Protein AF-A0A1I0JAV5-F1 (afdb_monomer_lite)

Structure (mmCIF, N/CA/C/O backbone):
data_AF-A0A1I0JAV5-F1
#
_entry.id   AF-A0A1I0JAV5-F1
#
loop_
_atom_site.group_PDB
_atom_site.id
_atom_site.type_symbol
_atom_site.label_atom_id
_atom_site.label_alt_id
_atom_site.label_comp_id
_atom_site.label_asym_id
_atom_site.label_entity_id
_atom_site.label_seq_id
_atom_site.pdbx_PDB_ins_code
_atom_site.Cartn_x
_atom_site.Cartn_y
_atom_site.Cartn_z
_atom_site.occupancy
_atom_site.B_iso_or_equiv
_atom_site.auth_seq_id
_atom_site.auth_comp_id
_atom_site.auth_asym_id
_atom_site.auth_atom_id
_atom_site.pdbx_PDB_model_num
ATOM 1 N N . MET A 1 1 ? 9.675 2.388 -32.717 1.00 57.38 1 MET A N 1
ATOM 2 C CA . MET A 1 1 ? 8.513 2.152 -31.827 1.00 57.38 1 MET A CA 1
ATOM 3 C C . MET A 1 1 ? 8.833 1.247 -30.614 1.00 57.38 1 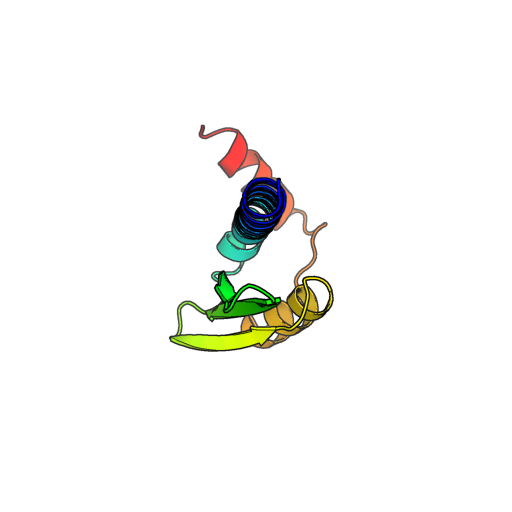MET A C 1
ATOM 5 O O . MET A 1 1 ? 7.956 0.555 -30.124 1.00 57.38 1 MET A O 1
ATOM 9 N N . ALA A 1 2 ? 10.063 1.244 -30.067 1.00 61.19 2 ALA A N 1
ATOM 10 C CA . ALA A 1 2 ? 10.387 0.482 -28.841 1.00 61.19 2 ALA A CA 1
ATOM 11 C C . ALA A 1 2 ? 10.253 1.329 -27.554 1.00 61.19 2 ALA A C 1
ATOM 13 O O . ALA A 1 2 ? 9.865 0.825 -26.502 1.00 61.19 2 ALA A O 1
ATOM 14 N N . GLY A 1 3 ? 10.529 2.636 -27.646 1.00 68.94 3 GLY A N 1
ATOM 15 C CA . GLY A 1 3 ? 10.454 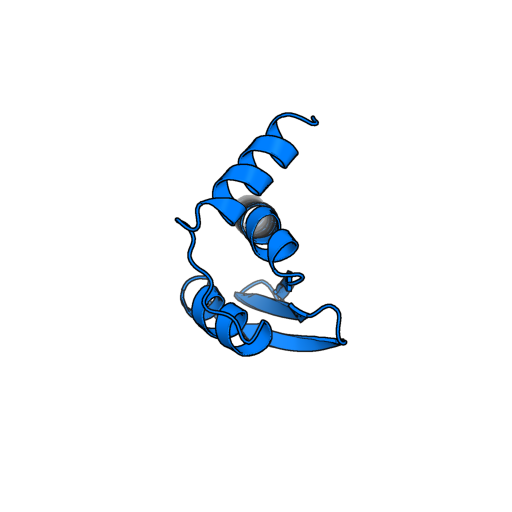3.560 -26.509 1.00 68.94 3 GLY A CA 1
ATOM 16 C C . GLY A 1 3 ? 9.029 3.873 -26.038 1.00 68.94 3 GLY A C 1
ATOM 17 O O . GLY A 1 3 ? 8.821 4.092 -24.847 1.00 68.94 3 GLY A O 1
ATOM 18 N N . GLU A 1 4 ? 8.040 3.855 -26.934 1.00 74.06 4 GLU A N 1
ATOM 19 C CA . GLU A 1 4 ? 6.628 4.109 -26.597 1.00 74.06 4 GLU A CA 1
ATOM 20 C C . GLU A 1 4 ? 6.048 2.990 -25.726 1.00 74.06 4 GLU A C 1
ATOM 22 O O . GLU A 1 4 ? 5.497 3.268 -24.662 1.00 74.06 4 GLU A O 1
ATOM 27 N N . ASN A 1 5 ? 6.305 1.729 -26.088 1.00 82.12 5 ASN A N 1
ATOM 28 C CA . ASN A 1 5 ? 5.891 0.564 -25.302 1.00 82.12 5 ASN A CA 1
ATOM 29 C C . ASN A 1 5 ? 6.507 0.574 -23.895 1.00 82.12 5 ASN A C 1
ATOM 31 O O . ASN A 1 5 ? 5.847 0.238 -22.914 1.00 82.12 5 ASN A O 1
ATOM 35 N N . GLN A 1 6 ? 7.766 1.001 -23.762 1.00 82.31 6 GLN A N 1
ATOM 36 C CA . GLN A 1 6 ? 8.423 1.097 -22.457 1.00 82.31 6 GLN A CA 1
ATOM 37 C C . GLN A 1 6 ? 7.819 2.208 -21.580 1.00 82.31 6 GLN A C 1
ATOM 39 O O . GLN A 1 6 ? 7.607 2.005 -20.381 1.00 82.31 6 GLN A O 1
ATOM 44 N N . ARG A 1 7 ? 7.491 3.363 -22.172 1.00 85.00 7 ARG A N 1
ATOM 45 C CA . ARG A 1 7 ? 6.817 4.475 -21.480 1.00 85.00 7 ARG A CA 1
ATOM 46 C C . ARG A 1 7 ? 5.414 4.086 -21.026 1.00 85.00 7 ARG A C 1
ATOM 48 O O . ARG A 1 7 ? 5.037 4.375 -19.891 1.00 85.00 7 ARG A O 1
ATOM 55 N N . GLU A 1 8 ? 4.658 3.396 -21.873 1.00 87.69 8 GLU A N 1
ATOM 56 C CA . GLU A 1 8 ? 3.310 2.951 -21.529 1.00 87.69 8 GLU A CA 1
ATOM 57 C C . GLU A 1 8 ? 3.315 1.921 -20.393 1.00 87.69 8 GLU A C 1
ATOM 59 O O . GLU A 1 8 ? 2.543 2.049 -19.439 1.00 87.69 8 GLU A O 1
ATOM 64 N N . ARG A 1 9 ? 4.250 0.963 -20.418 1.00 84.81 9 ARG A N 1
ATOM 65 C CA . ARG A 1 9 ? 4.440 -0.002 -19.322 1.00 84.81 9 ARG A CA 1
ATOM 66 C C . ARG A 1 9 ? 4.759 0.686 -17.998 1.00 84.81 9 ARG A C 1
ATOM 68 O O . ARG A 1 9 ? 4.181 0.324 -16.971 1.00 84.81 9 ARG A O 1
ATOM 75 N N . MET A 1 10 ? 5.631 1.695 -18.018 1.00 86.31 10 MET A N 1
ATOM 76 C CA . MET A 1 10 ? 5.947 2.482 -16.824 1.00 86.31 10 MET A CA 1
ATOM 77 C C . MET A 1 10 ? 4.719 3.245 -16.313 1.00 86.31 10 MET A C 1
ATOM 79 O O . MET A 1 10 ? 4.405 3.193 -15.125 1.00 86.31 10 MET A O 1
ATOM 83 N N . ARG A 1 11 ? 3.957 3.884 -17.209 1.00 88.31 11 ARG A N 1
ATOM 84 C CA . ARG A 1 11 ? 2.726 4.606 -16.853 1.00 88.31 11 ARG A CA 1
ATOM 85 C C . ARG A 1 11 ? 1.691 3.688 -16.201 1.00 88.31 11 ARG A C 1
ATOM 87 O O . ARG A 1 11 ? 1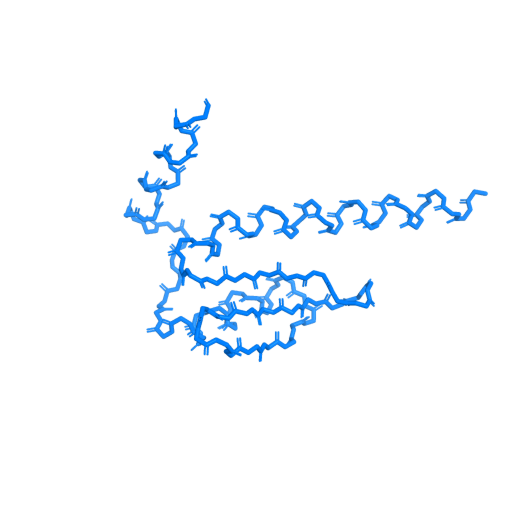.107 4.047 -15.180 1.00 88.31 11 ARG A O 1
ATOM 94 N N . LEU A 1 12 ? 1.485 2.492 -16.753 1.00 89.19 12 LEU A N 1
ATOM 95 C CA . LEU A 1 12 ? 0.581 1.489 -16.185 1.00 89.19 12 LEU A CA 1
ATOM 96 C C . LEU A 1 12 ? 1.040 1.021 -14.799 1.00 89.19 12 LEU A C 1
ATOM 98 O O . LEU A 1 12 ? 0.211 0.900 -13.897 1.00 89.19 12 LEU A O 1
ATOM 102 N N . ARG A 1 13 ? 2.347 0.805 -14.603 1.00 87.25 13 ARG A N 1
ATOM 103 C CA . ARG A 1 13 ? 2.918 0.462 -13.291 1.00 87.25 13 ARG A CA 1
ATOM 104 C C . ARG A 1 13 ? 2.681 1.562 -12.263 1.00 87.25 13 ARG A C 1
ATOM 106 O O . ARG A 1 13 ? 2.147 1.279 -11.194 1.00 87.25 13 ARG A O 1
ATOM 113 N N . LEU A 1 14 ? 2.993 2.812 -12.599 1.00 89.56 14 LEU A N 1
ATOM 114 C CA . LEU A 1 14 ? 2.759 3.951 -11.708 1.00 89.56 14 LEU A CA 1
ATOM 115 C C . LEU A 1 14 ? 1.276 4.115 -11.366 1.00 89.56 14 LEU A C 1
ATOM 117 O O . LEU A 1 14 ? 0.938 4.363 -10.212 1.00 89.56 14 LEU A O 1
ATOM 121 N N . ARG A 1 15 ? 0.377 3.900 -12.335 1.00 90.75 15 ARG A N 1
ATOM 122 C CA . ARG A 1 15 ? -1.070 3.920 -12.086 1.00 90.75 15 ARG A CA 1
ATOM 123 C C . ARG A 1 15 ? -1.490 2.839 -11.089 1.00 90.75 15 ARG A C 1
ATOM 125 O O . ARG A 1 15 ? -2.274 3.129 -10.190 1.00 90.75 15 ARG A O 1
ATOM 132 N N . ARG A 1 16 ? -0.960 1.617 -11.211 1.00 89.50 16 ARG A N 1
ATOM 133 C CA . ARG A 1 16 ? -1.220 0.530 -10.249 1.00 89.50 16 ARG A CA 1
ATOM 134 C C . ARG A 1 16 ? -0.718 0.883 -8.851 1.00 89.50 16 ARG A C 1
ATOM 136 O O . ARG A 1 16 ? -1.465 0.716 -7.895 1.00 89.50 16 ARG A O 1
ATOM 143 N N . VAL A 1 17 ? 0.493 1.432 -8.742 1.00 91.56 17 VAL A N 1
ATOM 144 C CA . VAL A 1 17 ? 1.053 1.908 -7.465 1.00 91.56 17 VAL A CA 1
ATOM 145 C C . VAL A 1 17 ? 0.175 3.000 -6.852 1.00 91.56 17 VAL A C 1
ATOM 147 O O . VAL A 1 17 ? -0.124 2.947 -5.665 1.00 91.56 17 VAL A O 1
ATOM 150 N N . ALA A 1 18 ? -0.298 3.955 -7.655 1.00 91.12 18 ALA A N 1
ATOM 151 C CA . ALA A 1 18 ? -1.166 5.027 -7.178 1.00 91.12 18 ALA A CA 1
ATOM 152 C C . ALA A 1 18 ? -2.500 4.496 -6.627 1.00 91.12 18 ALA A C 1
ATOM 154 O O . ALA A 1 18 ? -2.975 4.985 -5.606 1.00 91.12 18 ALA A O 1
ATOM 155 N N . VAL A 1 19 ? -3.094 3.489 -7.276 1.00 90.00 19 VAL A N 1
ATOM 156 C CA . VAL A 1 19 ? -4.313 2.827 -6.781 1.00 90.00 19 VAL A CA 1
ATOM 157 C C . VAL A 1 19 ? -4.029 2.059 -5.491 1.00 90.00 19 VAL A C 1
ATOM 159 O O . VAL A 1 19 ? -4.756 2.242 -4.520 1.00 90.00 19 VAL A O 1
ATOM 162 N N . ALA A 1 20 ? -2.955 1.266 -5.450 1.00 90.31 20 ALA A N 1
ATOM 163 C CA . ALA A 1 20 ? -2.564 0.524 -4.253 1.00 90.31 20 ALA A CA 1
ATOM 164 C C . ALA A 1 20 ? -2.322 1.458 -3.056 1.00 90.31 20 ALA A C 1
ATOM 166 O O . ALA A 1 20 ? -2.774 1.177 -1.951 1.00 90.31 20 ALA A O 1
ATOM 167 N N . ASN A 1 21 ? -1.694 2.614 -3.282 1.00 91.44 21 ASN A N 1
ATOM 168 C CA . ASN A 1 21 ? -1.427 3.590 -2.228 1.00 91.44 21 ASN A CA 1
ATOM 169 C C . ASN A 1 21 ? -2.679 4.219 -1.623 1.00 91.44 21 ASN A C 1
ATOM 171 O O . ASN A 1 21 ? -2.621 4.587 -0.459 1.00 91.44 21 ASN A O 1
ATOM 175 N N . LYS A 1 22 ? -3.805 4.303 -2.346 1.00 87.81 22 LYS A N 1
ATOM 176 C CA . LYS A 1 22 ? -5.076 4.759 -1.750 1.00 87.81 22 LYS A CA 1
ATOM 177 C C . LYS A 1 22 ? -5.572 3.811 -0.657 1.00 87.81 22 LYS A C 1
ATOM 179 O O . LYS A 1 22 ? -6.190 4.254 0.301 1.00 87.81 22 LYS A O 1
ATOM 184 N N . ILE A 1 23 ? -5.308 2.517 -0.826 1.00 88.25 23 ILE A N 1
ATOM 185 C CA . ILE A 1 23 ? -5.669 1.475 0.138 1.00 88.25 23 ILE A CA 1
ATOM 186 C C . ILE A 1 23 ? -4.624 1.453 1.255 1.00 88.25 23 ILE A C 1
ATOM 188 O O . ILE A 1 23 ? -4.948 1.605 2.427 1.00 88.25 23 ILE A O 1
ATOM 192 N N . LEU A 1 24 ? -3.346 1.338 0.890 1.00 89.19 24 LEU A N 1
ATOM 193 C CA . LEU A 1 24 ? -2.239 1.210 1.839 1.00 89.19 24 LEU A CA 1
ATOM 194 C C . LEU A 1 24 ? -2.085 2.428 2.760 1.00 89.19 24 LEU A C 1
ATOM 196 O O . LEU A 1 24 ? -1.692 2.254 3.913 1.00 89.19 24 LEU A O 1
ATOM 200 N N . SER A 1 25 ? -2.447 3.635 2.309 1.00 88.69 25 SER A N 1
ATOM 201 C CA . SER A 1 25 ? -2.377 4.843 3.137 1.00 88.69 25 SER A CA 1
ATOM 202 C C . SER A 1 25 ? -3.249 4.762 4.387 1.00 88.69 25 SER A C 1
ATOM 204 O O . SER A 1 25 ? -2.853 5.295 5.424 1.00 88.69 25 SER A O 1
ATOM 206 N N . TYR A 1 26 ? -4.395 4.071 4.307 1.00 87.38 26 TYR A N 1
ATOM 207 C CA . TYR A 1 26 ? -5.271 3.829 5.456 1.00 87.38 26 TYR A CA 1
ATOM 208 C C . TYR A 1 26 ? -4.547 3.023 6.542 1.00 87.38 26 TYR A C 1
ATOM 210 O O . TYR A 1 26 ? -4.598 3.367 7.719 1.00 87.38 26 TYR A O 1
ATOM 218 N N . TYR A 1 27 ? -3.761 2.026 6.132 1.00 87.50 27 TYR A N 1
ATOM 219 C CA . TYR A 1 27 ? -2.948 1.192 7.021 1.00 87.50 27 TYR A CA 1
ATOM 220 C C . TYR A 1 27 ? -1.591 1.819 7.378 1.00 87.50 27 TYR A C 1
ATOM 222 O O . TYR A 1 27 ? -0.771 1.192 8.039 1.00 87.50 27 TYR A O 1
ATOM 230 N N . GLY A 1 28 ? -1.325 3.054 6.941 1.00 89.06 28 GLY A N 1
ATOM 231 C CA . GLY A 1 28 ? -0.053 3.734 7.181 1.00 89.06 28 GLY A CA 1
ATOM 232 C C . GLY A 1 28 ? 1.122 3.195 6.363 1.00 89.06 28 GLY A C 1
ATOM 233 O O . GLY A 1 28 ? 2.267 3.503 6.676 1.00 89.06 28 GLY A O 1
ATOM 234 N N . LEU A 1 29 ? 0.848 2.444 5.301 1.00 93.19 29 LEU A N 1
ATOM 235 C CA . LEU A 1 29 ? 1.851 1.872 4.416 1.00 93.19 29 LEU A CA 1
ATOM 236 C C . LEU A 1 29 ? 1.951 2.668 3.110 1.00 93.19 29 LEU A C 1
ATOM 238 O O . LEU A 1 29 ? 1.011 3.335 2.679 1.00 93.19 29 LEU A O 1
ATOM 242 N N . THR A 1 30 ? 3.104 2.606 2.449 1.00 93.25 30 THR A N 1
ATOM 243 C CA . THR A 1 30 ? 3.324 3.235 1.139 1.00 93.25 30 THR A CA 1
ATOM 244 C C . THR A 1 30 ? 4.084 2.299 0.215 1.00 93.25 30 THR A C 1
ATOM 246 O O . THR A 1 30 ? 5.141 1.788 0.566 1.00 93.25 30 THR A O 1
ATOM 249 N N . LEU A 1 31 ? 3.578 2.109 -0.995 1.00 93.31 31 LEU A N 1
ATOM 250 C CA . LEU A 1 31 ? 4.208 1.362 -2.072 1.00 93.31 31 LEU A CA 1
ATOM 251 C C . LEU A 1 31 ? 4.903 2.314 -3.051 1.00 93.31 31 LEU A C 1
ATOM 253 O O . LEU A 1 31 ? 4.343 3.334 -3.461 1.00 93.31 31 LEU A O 1
ATOM 257 N N . LYS A 1 32 ? 6.109 1.953 -3.484 1.00 91.69 32 LYS A N 1
ATOM 258 C CA . LYS A 1 32 ? 6.833 2.613 -4.575 1.00 91.69 32 LYS A CA 1
ATOM 259 C C . LYS A 1 32 ? 7.263 1.595 -5.623 1.00 91.69 32 LYS A C 1
ATOM 261 O O . LYS A 1 32 ? 7.530 0.436 -5.314 1.00 91.69 32 LYS A O 1
ATOM 266 N N . GLU A 1 33 ? 7.321 2.039 -6.871 1.00 90.31 33 GLU A N 1
ATOM 267 C CA . GLU A 1 33 ? 7.934 1.275 -7.960 1.00 90.31 33 GLU A CA 1
ATOM 268 C C . GLU A 1 33 ? 9.454 1.238 -7.749 1.00 90.31 33 GLU A C 1
ATOM 270 O O . GLU A 1 33 ? 10.047 2.255 -7.382 1.00 90.31 33 GLU A O 1
ATOM 275 N N . TRP A 1 34 ? 10.069 0.068 -7.936 1.00 88.00 34 TRP A N 1
ATOM 276 C CA . TRP A 1 34 ? 11.509 -0.115 -7.799 1.00 88.00 34 TRP A CA 1
ATOM 277 C C . TRP A 1 34 ? 12.096 -0.877 -8.991 1.00 88.00 34 TRP A C 1
ATOM 279 O O . TRP A 1 34 ? 11.789 -2.049 -9.237 1.00 88.00 34 TRP A O 1
ATOM 289 N N . ASN A 1 35 ? 13.030 -0.224 -9.683 1.00 81.75 35 ASN A N 1
ATOM 290 C CA . ASN A 1 35 ? 13.846 -0.803 -10.751 1.00 81.75 35 ASN A CA 1
ATOM 291 C C . ASN A 1 35 ? 13.033 -1.475 -11.880 1.00 81.75 35 ASN A C 1
ATOM 293 O O . ASN A 1 35 ? 13.395 -2.553 -12.362 1.00 81.75 35 ASN A O 1
ATOM 297 N N . GLY A 1 36 ? 11.887 -0.898 -12.259 1.00 76.81 36 GLY A N 1
ATOM 298 C CA . GLY A 1 36 ? 11.087 -1.311 -13.421 1.00 76.81 36 GLY A CA 1
ATOM 299 C C . GLY A 1 36 ? 10.449 -2.704 -13.332 1.00 76.81 36 GLY A C 1
ATOM 300 O O . GLY A 1 36 ? 9.760 -3.129 -14.263 1.00 76.81 36 GLY A O 1
ATOM 301 N N . SER A 1 37 ? 10.681 -3.438 -12.243 1.00 79.75 37 SER A N 1
ATOM 302 C CA . SER A 1 37 ? 10.338 -4.857 -12.109 1.00 79.75 37 SER A CA 1
ATOM 303 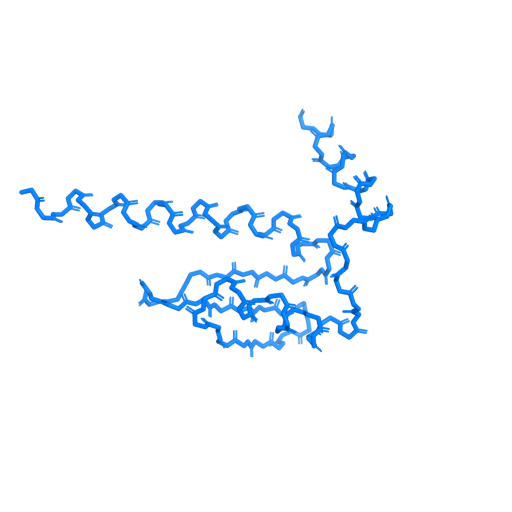C C . SER A 1 37 ? 9.782 -5.209 -10.735 1.00 79.75 37 SER A C 1
ATOM 305 O O . SER A 1 37 ? 8.899 -6.059 -10.665 1.00 79.75 37 SER A O 1
ATOM 307 N N . ARG A 1 38 ? 10.189 -4.500 -9.680 1.00 88.56 38 ARG A N 1
ATOM 308 C CA . ARG A 1 38 ? 9.826 -4.781 -8.288 1.00 88.56 38 ARG A CA 1
ATOM 309 C C . ARG A 1 38 ? 9.049 -3.616 -7.687 1.00 88.56 38 ARG A C 1
ATOM 311 O O . ARG A 1 38 ? 8.944 -2.540 -8.273 1.00 88.56 38 ARG A O 1
ATOM 318 N N . TYR A 1 39 ? 8.518 -3.843 -6.501 1.00 91.56 39 TYR A N 1
ATOM 319 C CA . TYR A 1 39 ? 7.925 -2.814 -5.667 1.00 91.56 39 TYR A CA 1
ATOM 320 C C . TYR A 1 39 ? 8.648 -2.771 -4.330 1.00 91.56 39 TYR A C 1
ATOM 322 O O . TYR A 1 39 ? 9.231 -3.759 -3.884 1.00 91.56 39 TYR A O 1
ATOM 330 N N . MET A 1 40 ? 8.612 -1.615 -3.689 1.00 93.69 40 MET A N 1
ATOM 331 C CA . MET A 1 40 ? 9.126 -1.433 -2.344 1.00 93.69 40 MET A CA 1
ATOM 332 C C . MET A 1 40 ? 7.999 -0.899 -1.475 1.00 93.69 40 MET A C 1
ATOM 334 O O . MET A 1 40 ? 7.404 0.132 -1.788 1.00 93.69 40 MET A O 1
ATOM 338 N N . LEU A 1 41 ? 7.681 -1.639 -0.423 1.00 94.31 41 LEU A N 1
ATOM 339 C CA . LEU A 1 41 ? 6.715 -1.256 0.591 1.00 94.31 41 LEU A CA 1
ATOM 340 C C . LEU A 1 41 ? 7.449 -0.604 1.753 1.00 94.31 41 LEU A C 1
ATOM 342 O O . LEU A 1 41 ? 8.512 -1.071 2.150 1.00 94.31 41 LEU A O 1
ATOM 346 N N . PHE A 1 42 ? 6.869 0.456 2.289 1.00 94.12 42 PHE A N 1
ATOM 347 C CA . PHE A 1 42 ? 7.386 1.219 3.411 1.00 94.12 42 PHE A CA 1
ATOM 348 C C . PHE A 1 42 ? 6.309 1.348 4.479 1.00 94.12 42 PHE A C 1
ATOM 350 O O . PHE A 1 42 ? 5.137 1.537 4.152 1.00 94.12 42 PHE A O 1
ATOM 357 N N . ASP A 1 43 ? 6.726 1.300 5.736 1.00 92.56 43 ASP A N 1
ATOM 358 C CA . ASP A 1 43 ? 5.921 1.689 6.890 1.00 92.56 43 ASP A CA 1
ATOM 359 C C . ASP A 1 43 ? 6.325 3.094 7.367 1.00 92.56 43 ASP A C 1
ATOM 361 O O . ASP A 1 43 ? 7.464 3.533 7.184 1.00 92.56 43 ASP A O 1
ATOM 365 N N . LYS A 1 44 ? 5.407 3.791 8.039 1.00 86.31 44 LYS A N 1
ATOM 366 C CA . LYS A 1 44 ? 5.654 5.058 8.743 1.00 86.31 44 LYS A CA 1
ATOM 367 C C . LYS A 1 44 ? 6.777 4.955 9.776 1.00 86.31 44 LYS A C 1
ATOM 369 O O . LYS A 1 44 ? 7.426 5.955 10.059 1.00 86.31 44 LYS A O 1
ATOM 374 N N . LYS A 1 45 ? 7.034 3.758 10.313 1.00 86.50 45 LYS A N 1
ATOM 375 C CA . LYS A 1 45 ? 8.122 3.487 11.269 1.00 86.50 45 LYS A CA 1
ATOM 376 C C . LYS A 1 45 ? 9.508 3.365 10.617 1.00 86.50 45 LYS A C 1
ATOM 378 O O . LYS A 1 45 ? 10.486 3.138 11.319 1.00 86.50 45 LYS A O 1
ATOM 383 N N . GLY A 1 46 ? 9.605 3.483 9.289 1.00 87.31 46 GLY A N 1
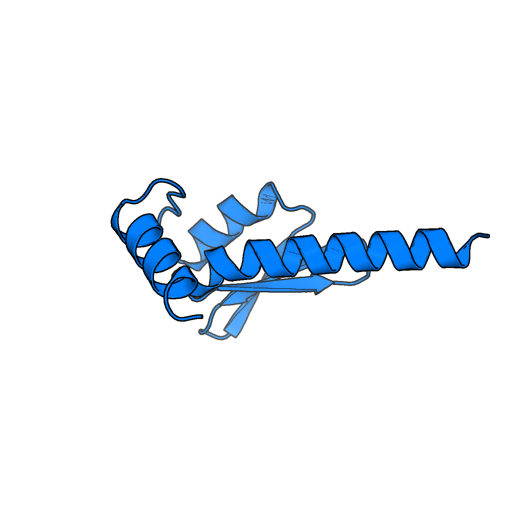ATOM 384 C CA . GLY A 1 46 ? 10.868 3.395 8.546 1.00 87.31 46 GLY A CA 1
ATOM 385 C C . GLY A 1 46 ? 11.258 1.980 8.107 1.00 87.31 46 GLY A C 1
ATOM 386 O O . GLY A 1 46 ? 12.266 1.813 7.421 1.00 87.31 46 GLY A O 1
ATOM 387 N N . ALA A 1 47 ? 10.460 0.959 8.439 1.00 90.38 47 ALA A N 1
ATOM 388 C CA . ALA A 1 47 ? 10.647 -0.383 7.897 1.00 90.38 47 ALA A CA 1
ATOM 389 C C . ALA A 1 47 ? 10.349 -0.394 6.391 1.00 90.38 47 ALA A C 1
ATOM 391 O O . ALA A 1 47 ? 9.409 0.258 5.929 1.00 90.38 47 ALA A O 1
ATOM 392 N N . SER A 1 48 ? 11.132 -1.151 5.621 1.00 93.00 48 SER A N 1
ATOM 393 C CA . SER A 1 48 ? 10.910 -1.311 4.185 1.00 93.00 48 SER A CA 1
ATOM 394 C C . SER A 1 48 ? 11.086 -2.756 3.737 1.00 93.00 48 SER A C 1
ATOM 396 O O . SER A 1 48 ? 11.871 -3.509 4.315 1.00 93.00 48 SER A O 1
ATOM 398 N N . ARG A 1 49 ? 10.335 -3.158 2.709 1.00 93.00 49 ARG A N 1
ATOM 399 C CA . ARG A 1 49 ? 10.366 -4.518 2.169 1.00 93.00 49 ARG A CA 1
ATOM 400 C C . ARG A 1 49 ? 10.225 -4.522 0.658 1.00 93.00 49 ARG A C 1
ATOM 402 O O . ARG A 1 49 ? 9.350 -3.865 0.099 1.00 93.00 49 ARG A O 1
ATOM 409 N N . VAL A 1 50 ? 11.082 -5.290 -0.005 1.00 92.19 50 VAL A N 1
ATOM 410 C CA . VAL A 1 50 ? 10.993 -5.509 -1.451 1.00 92.19 50 VAL A CA 1
ATOM 411 C C . VAL A 1 50 ? 9.942 -6.576 -1.731 1.00 92.19 50 VAL A C 1
ATOM 413 O O . VAL A 1 50 ? 9.945 -7.637 -1.111 1.00 92.19 50 VAL A O 1
ATOM 416 N N . ILE A 1 51 ? 9.065 -6.298 -2.689 1.00 91.25 51 ILE A N 1
ATOM 417 C CA . ILE A 1 51 ? 8.012 -7.199 -3.145 1.00 91.25 51 ILE A CA 1
ATOM 418 C C . ILE A 1 51 ? 8.161 -7.383 -4.656 1.00 91.25 51 ILE A C 1
ATOM 420 O O . ILE A 1 51 ? 8.436 -6.434 -5.393 1.00 91.25 51 ILE A O 1
ATOM 424 N N . TYR A 1 52 ? 7.992 -8.612 -5.131 1.00 87.31 52 TYR A N 1
ATOM 425 C CA . TYR A 1 52 ? 8.148 -8.942 -6.548 1.00 87.31 52 TYR A CA 1
ATOM 426 C C . TYR A 1 52 ? 6.916 -8.571 -7.381 1.00 87.31 52 TYR A C 1
ATOM 428 O O . TYR A 1 52 ? 7.051 -8.111 -8.513 1.00 87.31 52 TYR A O 1
ATOM 436 N N . ASP A 1 53 ? 5.721 -8.704 -6.810 1.00 84.88 53 ASP A N 1
ATOM 437 C CA . ASP A 1 53 ? 4.451 -8.438 -7.479 1.00 84.88 53 ASP A CA 1
ATOM 438 C C . ASP A 1 53 ? 3.385 -7.912 -6.501 1.00 84.88 53 ASP A C 1
ATOM 440 O O . ASP A 1 53 ? 3.608 -7.793 -5.299 1.00 84.88 53 ASP A O 1
ATOM 444 N N . LEU A 1 54 ? 2.211 -7.555 -7.027 1.00 81.38 54 LEU A N 1
ATOM 445 C CA . LEU A 1 54 ? 1.100 -7.058 -6.209 1.00 81.38 54 LEU A CA 1
ATOM 446 C C . LEU A 1 54 ? 0.380 -8.167 -5.423 1.00 81.38 54 LEU A C 1
ATOM 448 O O . LEU A 1 54 ? -0.327 -7.852 -4.473 1.00 81.38 54 LEU A O 1
ATOM 452 N N . GLY A 1 55 ? 0.555 -9.442 -5.776 1.00 82.69 55 GLY A N 1
ATOM 453 C CA . GLY A 1 55 ? -0.001 -10.563 -5.013 1.00 82.69 55 GLY A CA 1
ATOM 454 C C . GLY A 1 55 ? 0.725 -10.738 -3.679 1.00 82.69 55 GLY A C 1
ATOM 455 O O . GLY A 1 55 ? 0.094 -10.840 -2.630 1.00 82.69 55 GLY A O 1
ATOM 456 N N . GLY A 1 56 ? 2.057 -10.650 -3.691 1.00 85.69 56 GLY A N 1
ATOM 457 C CA . GLY A 1 56 ? 2.882 -10.652 -2.480 1.00 85.69 56 GLY A CA 1
ATOM 458 C C . GLY A 1 56 ? 2.729 -9.393 -1.620 1.00 85.69 56 GLY A C 1
ATOM 459 O O . GLY A 1 56 ? 3.102 -9.398 -0.447 1.00 85.69 56 GLY A O 1
ATOM 460 N N . MET A 1 57 ? 2.164 -8.318 -2.179 1.00 89.69 57 MET A N 1
ATOM 461 C CA . MET A 1 57 ? 1.994 -7.044 -1.481 1.00 89.69 57 MET A CA 1
ATOM 462 C C . MET A 1 57 ? 1.051 -7.162 -0.294 1.00 89.69 57 MET A C 1
ATOM 464 O O . MET A 1 57 ? 1.368 -6.625 0.759 1.00 89.69 57 MET A O 1
ATOM 468 N N . TRP A 1 58 ? -0.079 -7.858 -0.445 1.00 87.94 58 TRP A N 1
ATOM 469 C CA . TRP A 1 58 ? -1.096 -7.923 0.607 1.00 87.94 58 TRP A CA 1
ATOM 470 C C . TRP A 1 58 ? -0.567 -8.619 1.860 1.00 87.94 58 TRP A C 1
ATOM 472 O O . TRP A 1 58 ? -0.661 -8.093 2.967 1.00 87.94 58 TRP A O 1
ATOM 482 N N . LYS A 1 59 ? 0.103 -9.758 1.661 1.00 88.81 59 LYS A N 1
ATOM 483 C CA . LYS A 1 59 ? 0.757 -10.500 2.739 1.00 88.81 59 LYS A CA 1
ATOM 484 C C . LYS A 1 59 ? 1.841 -9.662 3.419 1.00 88.81 59 LYS A C 1
ATOM 486 O O . LYS A 1 59 ? 1.851 -9.545 4.639 1.00 88.81 59 LYS A O 1
ATOM 491 N N . ALA A 1 60 ? 2.720 -9.032 2.636 1.00 91.38 60 ALA A N 1
ATOM 492 C CA . ALA A 1 60 ? 3.775 -8.177 3.178 1.00 91.38 60 ALA A CA 1
ATOM 493 C C . ALA A 1 60 ? 3.207 -6.973 3.946 1.00 91.38 60 ALA A C 1
ATOM 495 O O . ALA A 1 60 ? 3.742 -6.611 4.990 1.00 91.38 60 ALA A O 1
ATOM 496 N N . ALA A 1 61 ? 2.119 -6.380 3.450 1.00 91.25 61 ALA A N 1
ATOM 497 C CA . ALA A 1 61 ? 1.414 -5.294 4.111 1.00 91.25 61 ALA A CA 1
ATOM 498 C C . ALA A 1 61 ? 0.821 -5.732 5.449 1.00 91.25 61 ALA A C 1
ATOM 500 O O . ALA A 1 61 ? 0.998 -5.022 6.432 1.00 91.25 61 ALA A O 1
ATOM 501 N N . SER A 1 62 ? 0.196 -6.907 5.516 1.00 90.44 62 SER A N 1
ATOM 502 C CA . SER A 1 62 ? -0.391 -7.410 6.762 1.00 90.44 62 SER A CA 1
ATOM 503 C C . SER A 1 62 ? 0.668 -7.717 7.810 1.00 90.44 62 SER A C 1
ATOM 505 O O . SER A 1 62 ? 0.544 -7.298 8.962 1.00 90.44 62 SER A O 1
ATOM 507 N N . GLU A 1 63 ? 1.774 -8.330 7.389 1.00 90.81 63 GLU A N 1
ATOM 508 C CA . GLU A 1 63 ? 2.919 -8.577 8.262 1.00 90.81 63 GLU A CA 1
ATOM 509 C C . GLU A 1 63 ? 3.530 -7.269 8.798 1.00 90.81 63 GLU A C 1
ATOM 511 O O . GLU A 1 63 ? 3.857 -7.193 9.979 1.00 90.81 63 GLU A O 1
ATOM 516 N N . MET A 1 64 ? 3.666 -6.234 7.957 1.00 90.44 64 MET A N 1
ATOM 517 C CA . MET A 1 64 ? 4.235 -4.937 8.357 1.00 90.44 64 MET A CA 1
ATOM 518 C C . MET A 1 64 ? 3.276 -4.090 9.202 1.00 90.44 64 MET A C 1
ATOM 520 O O . MET A 1 64 ? 3.715 -3.400 10.118 1.00 90.44 64 MET A O 1
ATOM 524 N N . ALA A 1 65 ? 1.975 -4.138 8.914 1.00 87.81 65 ALA A N 1
ATOM 525 C CA . ALA A 1 65 ? 0.956 -3.414 9.669 1.00 87.81 65 ALA A CA 1
ATOM 526 C C . ALA A 1 65 ? 0.608 -4.091 11.005 1.00 87.81 65 ALA A C 1
ATOM 528 O O . ALA A 1 65 ? -0.073 -3.480 11.827 1.00 87.81 65 ALA A O 1
ATOM 529 N N . HIS A 1 66 ? 1.047 -5.340 11.222 1.00 87.94 66 HIS A N 1
ATOM 530 C CA . HIS A 1 66 ? 0.640 -6.188 12.350 1.00 87.94 66 HIS A CA 1
ATOM 531 C C . HIS A 1 66 ? -0.889 -6.264 12.519 1.00 87.94 66 HIS A C 1
ATOM 533 O O . HIS A 1 66 ? -1.406 -6.366 13.630 1.00 87.94 66 HIS A O 1
ATOM 539 N N . ARG A 1 67 ? -1.611 -6.188 11.398 1.00 84.81 67 ARG A N 1
ATOM 540 C CA . ARG A 1 67 ? -3.072 -6.219 11.311 1.00 84.81 67 ARG A CA 1
ATOM 541 C C . ARG A 1 67 ? -3.456 -7.015 10.073 1.00 84.81 67 ARG A C 1
ATOM 543 O O . ARG A 1 67 ? -2.761 -6.948 9.057 1.00 84.81 67 ARG A O 1
ATOM 550 N N . ASP A 1 68 ? -4.5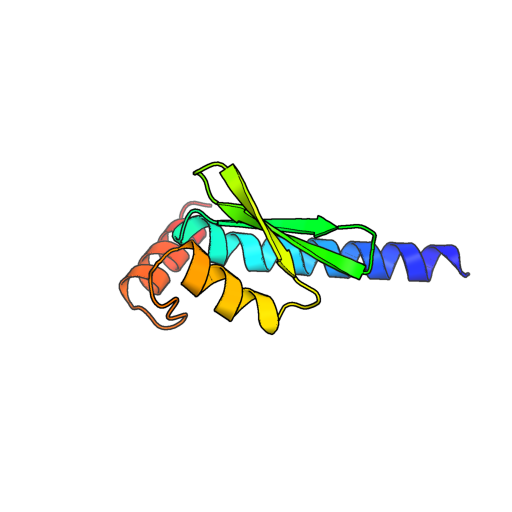62 -7.742 10.144 1.00 83.12 68 ASP A N 1
ATOM 551 C CA . ASP A 1 68 ? -5.138 -8.339 8.946 1.00 83.12 68 ASP A CA 1
ATOM 552 C C . ASP A 1 68 ? -5.716 -7.229 8.058 1.00 83.12 68 ASP A C 1
ATOM 554 O O . ASP A 1 68 ? -6.558 -6.440 8.501 1.00 83.12 68 ASP A O 1
ATOM 558 N N . LEU A 1 69 ? -5.199 -7.098 6.835 1.00 85.69 69 LEU A N 1
ATOM 559 C CA . LEU A 1 69 ? -5.789 -6.163 5.886 1.00 85.69 69 LEU A CA 1
ATOM 560 C C . LEU A 1 69 ? -7.011 -6.852 5.295 1.00 85.69 69 LEU A C 1
ATOM 562 O O . LEU A 1 69 ? -6.879 -7.709 4.426 1.00 85.69 69 LEU A O 1
ATOM 566 N N . ASP A 1 70 ? -8.191 -6.446 5.737 1.00 84.06 70 ASP A N 1
ATOM 567 C CA . ASP A 1 70 ? -9.437 -6.865 5.115 1.00 84.06 70 ASP A CA 1
ATOM 568 C C . ASP A 1 70 ? -9.924 -5.761 4.153 1.00 84.06 70 ASP A C 1
ATOM 570 O O . ASP A 1 70 ? -10.231 -4.649 4.591 1.00 84.06 70 ASP A O 1
ATOM 574 N N . PRO A 1 71 ? -9.969 -6.020 2.830 1.00 77.62 71 PRO A N 1
ATOM 575 C CA . PRO A 1 71 ? -10.455 -5.047 1.852 1.00 77.62 71 PRO A CA 1
ATOM 576 C C . PRO A 1 71 ? -11.970 -4.807 1.941 1.00 77.62 71 PRO A C 1
ATOM 578 O O . PRO A 1 71 ? -12.465 -3.864 1.322 1.00 77.62 71 PRO A O 1
ATOM 581 N N . LEU A 1 72 ? -12.699 -5.661 2.663 1.00 85.50 72 LEU A N 1
ATOM 582 C CA . LEU A 1 72 ? -14.134 -5.559 2.917 1.00 85.50 72 LEU A CA 1
ATOM 583 C C . LEU A 1 72 ? -14.442 -5.091 4.348 1.00 85.50 72 LEU A C 1
ATOM 585 O O . LEU A 1 72 ? -15.611 -5.074 4.735 1.00 85.50 72 LEU A O 1
ATOM 589 N N . ASP A 1 73 ? -13.423 -4.669 5.106 1.00 88.56 73 ASP A N 1
ATOM 590 C CA . ASP A 1 73 ? -13.594 -4.107 6.444 1.00 88.56 73 ASP A CA 1
ATOM 591 C C . ASP A 1 73 ? -14.526 -2.875 6.379 1.00 88.56 73 ASP A C 1
ATOM 593 O O . ASP A 1 73 ? -14.279 -1.949 5.593 1.00 88.56 73 ASP A O 1
ATOM 597 N N . PRO A 1 74 ? -15.623 -2.841 7.160 1.00 89.12 74 PRO A N 1
ATOM 598 C CA . PRO A 1 74 ? -16.591 -1.750 7.097 1.00 89.12 74 PRO A CA 1
ATOM 599 C C . PRO A 1 74 ? -15.999 -0.374 7.425 1.00 89.12 74 PRO A C 1
ATOM 601 O O . PRO A 1 74 ? -16.383 0.616 6.797 1.00 89.12 74 PRO A O 1
ATOM 604 N N . ASP A 1 75 ? -15.049 -0.299 8.363 1.00 88.38 75 ASP A N 1
ATOM 605 C CA . ASP A 1 75 ? -14.393 0.955 8.742 1.00 88.38 75 ASP A CA 1
ATOM 606 C C . ASP A 1 75 ? -13.446 1.426 7.634 1.00 88.38 75 ASP A C 1
ATOM 608 O O . ASP A 1 75 ? -13.383 2.621 7.327 1.00 88.38 75 ASP A O 1
ATOM 612 N N . PHE A 1 76 ? -12.745 0.492 6.985 1.00 87.69 76 PHE A N 1
ATOM 613 C CA . PHE A 1 76 ? -11.948 0.773 5.794 1.00 87.69 76 PHE A CA 1
ATOM 614 C C . PHE A 1 76 ? -12.817 1.291 4.642 1.00 87.69 76 PHE A C 1
ATOM 616 O O . PHE A 1 76 ? -12.495 2.324 4.050 1.00 87.69 76 PHE A O 1
ATOM 623 N N . LEU A 1 77 ? -13.930 0.617 4.330 1.00 89.75 77 LEU A N 1
ATOM 624 C CA . LEU A 1 77 ? -14.839 1.027 3.257 1.00 89.75 77 LEU A CA 1
ATOM 625 C C . LEU A 1 77 ? -15.437 2.410 3.523 1.00 89.75 77 LEU A C 1
ATOM 627 O O . LEU A 1 77 ? -15.494 3.235 2.608 1.00 89.75 77 LEU A O 1
ATOM 631 N N . LYS A 1 78 ? -15.819 2.691 4.772 1.00 89.94 78 LYS A N 1
ATOM 632 C CA . LYS A 1 78 ? -16.299 4.009 5.192 1.00 89.94 78 LYS A CA 1
ATOM 633 C C . LYS A 1 78 ? -15.226 5.082 4.993 1.00 89.94 78 LYS A C 1
ATOM 635 O O . LYS A 1 78 ? -15.484 6.079 4.323 1.00 89.94 78 LYS A O 1
ATOM 640 N N . ALA A 1 79 ? -14.005 4.852 5.476 1.00 86.44 79 ALA A N 1
ATOM 641 C CA . ALA A 1 79 ? -12.896 5.790 5.301 1.00 86.44 79 ALA A CA 1
ATOM 642 C C . ALA A 1 79 ? -12.537 6.012 3.819 1.00 86.44 79 ALA A C 1
ATOM 644 O O . ALA A 1 79 ? -12.216 7.129 3.407 1.00 86.44 79 ALA A O 1
ATOM 645 N N . LEU A 1 80 ? -12.618 4.964 2.993 1.00 86.44 80 LEU A N 1
ATOM 646 C CA . LEU A 1 80 ? -12.383 5.048 1.553 1.00 86.44 80 LEU A CA 1
ATOM 647 C C . LEU A 1 80 ? -13.463 5.884 0.851 1.00 86.44 80 LEU A C 1
ATOM 649 O O . LEU A 1 80 ? -13.136 6.692 -0.022 1.00 86.44 80 LEU A O 1
ATOM 653 N N . GLN A 1 81 ? -14.732 5.714 1.227 1.00 86.62 81 GLN A N 1
ATOM 654 C CA . GLN A 1 81 ? -15.845 6.518 0.717 1.00 86.62 81 GLN A CA 1
ATOM 655 C C . GLN A 1 81 ? -15.711 7.985 1.143 1.00 86.62 81 GLN A C 1
ATOM 657 O O . GLN A 1 81 ? -15.780 8.866 0.289 1.00 86.62 81 GLN A O 1
ATOM 662 N N . GLU A 1 82 ? -15.418 8.258 2.416 1.00 84.44 82 GLU A N 1
ATOM 663 C CA . GLU A 1 82 ? -15.220 9.615 2.946 1.00 84.44 82 GLU A CA 1
ATOM 664 C C . GLU A 1 82 ? -14.042 10.335 2.267 1.00 84.44 82 GLU A C 1
ATOM 666 O O . GLU A 1 82 ? -14.187 11.465 1.803 1.00 84.44 82 GLU A O 1
ATOM 671 N N . GLY A 1 83 ? -12.900 9.661 2.091 1.00 73.69 83 GLY A N 1
ATOM 672 C CA . GLY A 1 83 ? -11.744 10.200 1.360 1.00 73.69 83 GLY A CA 1
ATOM 673 C C . GLY A 1 83 ? -11.952 10.334 -0.159 1.00 73.69 83 GLY A C 1
ATOM 674 O O . GLY A 1 83 ? -11.139 10.955 -0.855 1.00 73.69 83 GLY A O 1
ATOM 675 N N . THR A 1 84 ? -13.024 9.747 -0.698 1.00 60.62 84 THR A N 1
ATOM 676 C CA . THR A 1 84 ? -13.448 9.924 -2.096 1.00 60.62 84 THR A CA 1
ATOM 677 C C . THR A 1 84 ? -14.498 11.030 -2.229 1.00 60.62 84 THR A C 1
ATOM 679 O O . THR A 1 84 ? -14.485 11.723 -3.241 1.00 60.62 84 THR A O 1
ATOM 682 N N . CYS A 1 85 ? -15.338 11.243 -1.209 1.00 41.94 85 CYS A N 1
ATOM 683 C CA . CYS A 1 85 ? -16.323 12.328 -1.140 1.00 41.94 85 CYS A CA 1
ATOM 684 C C . CYS A 1 85 ? -15.711 13.686 -0.759 1.00 41.94 85 CYS A C 1
ATOM 686 O O . CYS A 1 85 ? -16.265 14.718 -1.118 1.00 41.94 85 CYS A O 1
ATOM 688 N N . ALA A 1 86 ? -14.569 13.707 -0.067 1.00 43.47 86 ALA A N 1
ATOM 689 C CA . ALA A 1 86 ? -13.847 14.931 0.294 1.00 43.47 86 ALA A CA 1
ATOM 690 C C . ALA A 1 86 ? -12.972 15.502 -0.846 1.00 43.47 86 ALA A C 1
ATOM 692 O O . ALA A 1 86 ? -11.941 16.121 -0.576 1.00 43.47 86 ALA A O 1
ATOM 693 N N . ARG A 1 87 ? -13.328 15.259 -2.114 1.00 41.44 87 ARG A N 1
ATOM 694 C CA . ARG A 1 87 ? -12.545 15.687 -3.279 1.00 41.44 87 ARG A CA 1
ATOM 695 C C . ARG A 1 87 ? -13.341 16.504 -4.277 1.00 41.44 87 ARG A C 1
ATOM 697 O O . ARG A 1 87 ? -14.497 16.123 -4.545 1.00 41.44 87 ARG A O 1
#

Organism: NCBI:txid460384

Foldseek 3Di:
DVVVVLVVLVVVVVVVQVVVQLLLVVLQKHWDDDPSFWIKIAHPVGDIDIGRDPVVVQVVSCVVSVHRRDPPPPVSVVVSVVVVVVD

Secondary structure (DSSP, 8-state):
--HHHHHHHHHHHHHHHHHHHHHHTTTTEEEEEETTTEEEEEETTS-EEEESSHHHHHHHHHHHHTS---TT-HHHHHHHHHHHH--

pLDDT: mean 85.03, std 10.57, range [41.44, 94.31]

Radius of gyration: 14.4 Å; chains: 1; bounding box: 30×26×44 Å

Sequence (87 aa):
MAGENQRERMRLRLRRVAVANKILSYYGLTLKEWNGSRYMLFDKKGASRVIYDLGGMWKAASEMAHRDLDPLDPDFLKALQEGTCAR